Protein AF-A0A4R2NWT3-F1 (afdb_monomer_lite)

Secondary structure (DSSP, 8-state):
---SS---------------TT-----SS----S---------SS----SSS-------------HHHHHHHH--TTSHHHHHHHHHHHHHHHTTSS--

Structure (mmCIF, N/CA/C/O backbone):
data_AF-A0A4R2NWT3-F1
#
_entry.id   AF-A0A4R2NWT3-F1
#
loop_
_atom_site.group_PDB
_atom_site.id
_atom_site.type_symbol
_atom_site.label_atom_id
_atom_site.label_alt_id
_atom_site.label_comp_id
_atom_site.label_asym_id
_atom_site.label_entity_id
_atom_site.label_seq_id
_atom_site.pdbx_PDB_ins_code
_atom_site.Cartn_x
_atom_site.Cartn_y
_atom_site.Cartn_z
_atom_site.occupancy
_atom_site.B_iso_or_equiv
_atom_site.auth_seq_id
_atom_site.auth_comp_id
_atom_site.auth_asym_id
_atom_site.auth_atom_id
_atom_site.pdbx_PDB_model_num
ATOM 1 N N . MET A 1 1 ? 27.775 7.669 -34.170 1.00 46.09 1 MET A N 1
ATOM 2 C CA . MET A 1 1 ? 26.834 6.530 -34.197 1.00 46.09 1 MET A CA 1
ATOM 3 C C . MET A 1 1 ? 26.388 6.247 -32.775 1.00 46.09 1 MET A C 1
ATOM 5 O O . MET A 1 1 ? 27.224 5.997 -31.919 1.00 46.09 1 MET A O 1
ATOM 9 N N . SER A 1 2 ? 25.097 6.414 -32.512 1.00 54.16 2 SER A N 1
ATOM 10 C CA . SER A 1 2 ? 24.471 6.404 -31.190 1.00 54.16 2 SER A CA 1
ATOM 11 C C . SER A 1 2 ? 24.043 4.992 -30.781 1.00 54.16 2 SER A C 1
ATOM 13 O O . SER A 1 2 ? 22.978 4.538 -31.181 1.00 54.16 2 SER A O 1
ATOM 15 N N . HIS A 1 3 ? 24.846 4.330 -29.950 1.00 53.75 3 HIS A N 1
ATOM 16 C CA . HIS A 1 3 ? 24.451 3.120 -29.212 1.00 53.75 3 HIS A CA 1
ATOM 17 C C . HIS A 1 3 ? 24.995 3.152 -27.774 1.00 53.75 3 HIS A C 1
ATOM 19 O O . HIS A 1 3 ? 25.576 2.184 -27.301 1.00 53.75 3 HIS A O 1
ATOM 25 N N . LEU A 1 4 ? 24.851 4.288 -27.081 1.00 58.59 4 LEU A N 1
ATOM 26 C CA . LEU A 1 4 ? 25.433 4.470 -25.743 1.00 58.59 4 LEU A CA 1
ATOM 27 C C . LEU A 1 4 ? 24.431 4.435 -24.579 1.00 58.59 4 LEU A C 1
ATOM 29 O O . LEU A 1 4 ? 24.882 4.385 -23.444 1.00 58.59 4 LEU A O 1
ATOM 33 N N . PHE A 1 5 ? 23.109 4.394 -24.810 1.00 60.72 5 PHE A N 1
ATOM 34 C CA . PHE A 1 5 ? 22.135 4.494 -23.705 1.00 60.72 5 PHE A CA 1
ATOM 35 C C . PHE A 1 5 ? 20.839 3.689 -23.877 1.00 60.72 5 PHE A C 1
ATOM 37 O O . PHE A 1 5 ? 19.748 4.220 -23.709 1.00 60.72 5 PHE A O 1
ATOM 44 N N . SER A 1 6 ? 20.930 2.390 -24.151 1.00 62.72 6 SER A N 1
ATOM 45 C CA . SER A 1 6 ? 19.863 1.481 -23.714 1.00 62.72 6 SER A CA 1
ATOM 46 C C . SER A 1 6 ? 20.427 0.073 -23.571 1.00 62.72 6 SER A C 1
ATOM 48 O O . SER A 1 6 ? 20.664 -0.580 -24.589 1.00 62.72 6 SER A O 1
ATOM 50 N N . PRO A 1 7 ? 20.656 -0.427 -22.346 1.00 66.62 7 PRO A N 1
ATOM 51 C CA . PRO A 1 7 ? 20.863 -1.853 -22.161 1.00 66.62 7 PRO A CA 1
ATOM 52 C C . PRO A 1 7 ? 19.598 -2.560 -22.664 1.00 66.62 7 PRO A C 1
ATOM 54 O O . PRO A 1 7 ? 18.488 -2.214 -22.259 1.00 66.62 7 PRO A O 1
ATOM 57 N N . ALA A 1 8 ? 19.739 -3.509 -23.587 1.00 68.75 8 ALA A N 1
ATOM 58 C CA . ALA A 1 8 ? 18.632 -4.385 -23.945 1.00 68.75 8 ALA A CA 1
ATOM 59 C C . ALA A 1 8 ? 18.385 -5.331 -22.760 1.00 68.75 8 ALA A C 1
ATOM 61 O O . ALA A 1 8 ? 19.187 -6.225 -22.492 1.00 68.75 8 ALA A O 1
ATOM 62 N N . PHE A 1 9 ? 17.305 -5.100 -22.015 1.00 67.12 9 PHE A N 1
ATOM 63 C CA . PHE A 1 9 ? 16.918 -5.948 -20.892 1.00 67.12 9 PHE A CA 1
ATOM 64 C C . PHE A 1 9 ? 16.070 -7.116 -21.401 1.00 67.12 9 PHE A C 1
ATOM 66 O O . PHE A 1 9 ? 14.876 -6.969 -21.654 1.00 67.12 9 PHE A O 1
ATOM 73 N N . PHE A 1 10 ? 16.685 -8.289 -21.545 1.00 80.56 10 PHE A N 1
ATOM 74 C CA . PHE A 1 10 ? 15.964 -9.530 -21.827 1.00 80.56 10 PHE A CA 1
ATOM 75 C C . PHE A 1 10 ? 15.483 -10.141 -20.516 1.00 80.56 10 PHE A C 1
ATOM 77 O O . PHE A 1 10 ? 16.207 -10.865 -19.834 1.00 80.56 10 PHE A O 1
ATOM 84 N N . ILE A 1 11 ? 14.254 -9.808 -20.142 1.00 76.50 11 ILE A N 1
ATOM 85 C CA . ILE A 1 11 ? 13.633 -10.296 -18.917 1.00 76.50 11 ILE A CA 1
ATOM 86 C C . ILE A 1 11 ? 12.770 -11.507 -19.277 1.00 76.50 11 ILE A C 1
ATOM 88 O O . ILE A 1 11 ? 11.736 -11.364 -19.920 1.00 76.50 11 ILE A O 1
ATOM 92 N N . GLY A 1 12 ? 13.208 -12.704 -18.876 1.00 85.56 12 GLY A N 1
ATOM 93 C CA . GLY A 1 12 ? 12.494 -13.955 -19.158 1.00 85.56 12 GLY A CA 1
ATOM 94 C C . GLY A 1 12 ? 11.201 -14.116 -18.352 1.00 85.56 12 GLY A C 1
ATOM 95 O O . GLY A 1 12 ? 10.151 -14.398 -18.916 1.00 85.56 12 GLY A O 1
ATOM 96 N N . GLN A 1 13 ? 11.251 -13.923 -17.032 1.00 89.75 13 GLN A N 1
ATOM 97 C CA . GLN A 1 13 ? 10.050 -13.864 -16.196 1.00 89.75 1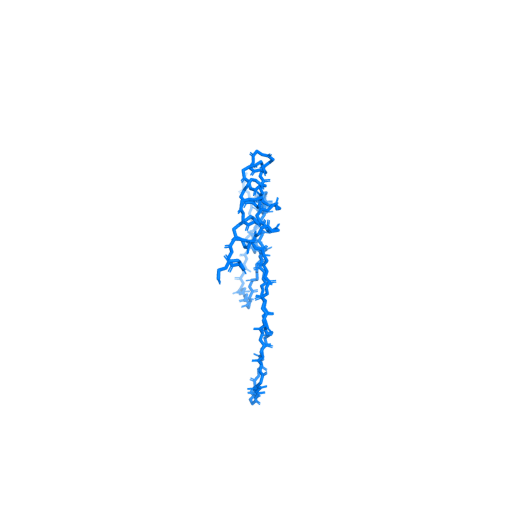3 GLN A CA 1
ATOM 98 C C . GLN A 1 13 ? 10.306 -13.046 -14.933 1.00 89.75 13 GLN A C 1
ATOM 100 O O . GLN A 1 13 ? 11.374 -13.147 -14.329 1.00 89.75 13 GLN A O 1
ATOM 105 N N . ILE A 1 14 ? 9.297 -12.293 -14.500 1.00 87.56 14 ILE A N 1
ATOM 106 C CA . ILE A 1 14 ? 9.245 -11.680 -13.172 1.00 87.56 14 ILE A CA 1
ATOM 107 C C . ILE A 1 14 ? 7.955 -12.155 -12.526 1.00 87.56 14 ILE A C 1
ATOM 109 O O . ILE A 1 14 ? 6.868 -11.921 -13.049 1.00 87.56 14 ILE A O 1
ATOM 113 N N . ARG A 1 15 ? 8.082 -12.856 -11.400 1.00 91.69 15 ARG A N 1
ATOM 114 C CA . ARG A 1 15 ? 6.943 -13.32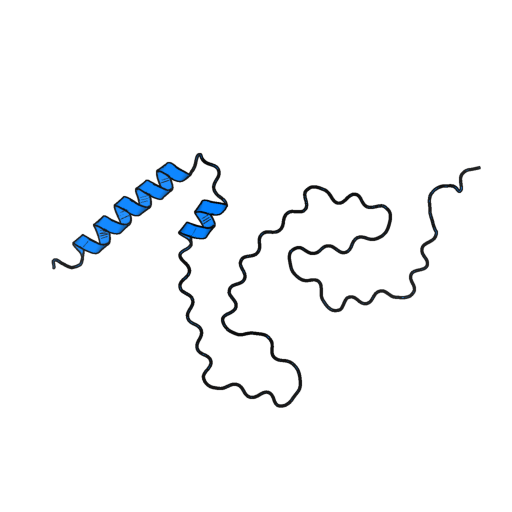1 -10.610 1.00 91.69 15 ARG A CA 1
ATOM 115 C C . ARG A 1 15 ? 6.930 -12.559 -9.303 1.00 91.69 15 ARG A C 1
ATOM 117 O O . ARG A 1 15 ? 7.806 -12.740 -8.466 1.00 91.69 15 ARG A O 1
ATOM 124 N N . VAL A 1 16 ? 5.928 -11.710 -9.158 1.00 88.62 16 VAL A N 1
ATOM 125 C CA . VAL A 1 16 ? 5.668 -10.969 -7.933 1.00 88.62 16 VAL A CA 1
ATOM 126 C C . VAL A 1 16 ? 4.551 -11.697 -7.199 1.00 88.62 16 VAL A C 1
ATOM 128 O O . VAL A 1 16 ? 3.458 -11.830 -7.739 1.00 88.62 16 VAL A O 1
ATOM 131 N N . GLY A 1 17 ? 4.842 -12.207 -6.003 1.00 88.38 17 GLY A N 1
ATOM 132 C CA . GLY A 1 17 ? 3.844 -12.882 -5.169 1.00 88.38 17 GLY A CA 1
ATOM 133 C C . GLY A 1 17 ? 2.896 -11.881 -4.518 1.00 88.38 17 GLY A C 1
ATOM 134 O O . GLY A 1 17 ? 1.689 -11.937 -4.721 1.00 88.38 17 GLY A O 1
ATOM 135 N N . THR A 1 18 ? 3.453 -10.924 -3.784 1.00 85.19 18 THR A N 1
ATOM 136 C CA . THR A 1 18 ? 2.714 -9.815 -3.179 1.00 85.19 18 THR A CA 1
ATOM 137 C C . THR A 1 18 ? 3.605 -8.578 -3.127 1.00 85.19 18 THR A C 1
ATOM 139 O O . THR A 1 18 ? 4.818 -8.676 -2.948 1.00 85.19 18 THR A O 1
ATOM 142 N N . ILE A 1 19 ? 2.998 -7.405 -3.292 1.00 84.81 19 ILE A N 1
ATOM 143 C CA . ILE A 1 19 ? 3.596 -6.110 -2.958 1.00 84.81 19 ILE A CA 1
ATOM 144 C C . ILE A 1 19 ? 2.657 -5.510 -1.922 1.00 84.81 19 ILE A C 1
ATOM 146 O O . ILE A 1 19 ? 1.465 -5.366 -2.189 1.00 84.81 19 ILE A O 1
ATOM 150 N N . SER A 1 20 ? 3.171 -5.251 -0.726 1.00 81.69 20 SER A N 1
ATOM 151 C CA . SER A 1 20 ? 2.393 -4.652 0.353 1.00 81.69 20 SER A CA 1
ATOM 152 C C . SER A 1 20 ? 2.461 -3.129 0.298 1.00 81.69 20 SER A C 1
ATOM 154 O O . SER A 1 20 ? 3.109 -2.531 -0.556 1.00 81.69 20 SER A O 1
ATOM 156 N N . ASP A 1 21 ? 1.779 -2.493 1.232 1.00 79.25 21 ASP A N 1
ATOM 157 C CA . ASP A 1 21 ? 1.687 -1.048 1.364 1.00 79.25 21 ASP A CA 1
ATOM 158 C C . ASP A 1 21 ? 3.058 -0.371 1.442 1.00 79.25 21 ASP A C 1
ATOM 160 O O . ASP A 1 21 ? 4.067 -0.996 1.780 1.00 79.25 21 ASP A O 1
ATOM 164 N N . ALA A 1 22 ? 3.086 0.922 1.106 1.00 75.19 22 ALA A N 1
ATOM 165 C CA . ALA A 1 22 ? 4.309 1.719 1.042 1.00 75.19 22 ALA A CA 1
ATOM 166 C C . ALA A 1 22 ? 5.427 1.097 0.184 1.00 75.19 22 ALA A C 1
ATOM 168 O O . ALA A 1 22 ? 6.605 1.337 0.439 1.00 75.19 22 ALA A O 1
ATOM 169 N N . SER A 1 23 ? 5.083 0.316 -0.842 1.00 83.94 23 SER A N 1
ATOM 170 C CA . SER A 1 23 ? 6.075 -0.362 -1.676 1.00 83.94 23 SER A CA 1
ATOM 171 C C . SER A 1 23 ? 5.966 0.061 -3.137 1.00 83.94 23 SER A C 1
ATOM 173 O O . SER A 1 23 ? 4.884 0.345 -3.648 1.00 83.94 23 SER A O 1
ATOM 175 N N . CYS A 1 24 ? 7.101 0.081 -3.831 1.00 83.06 24 CYS A N 1
ATOM 176 C CA . CYS A 1 24 ? 7.164 0.284 -5.273 1.00 83.06 24 CYS A CA 1
ATOM 177 C C . CYS A 1 24 ? 8.088 -0.762 -5.904 1.00 83.06 24 CYS A C 1
ATOM 179 O O . CYS A 1 24 ? 9.090 -1.161 -5.309 1.00 83.06 24 CYS A O 1
ATOM 181 N N . LEU A 1 25 ? 7.747 -1.204 -7.114 1.00 87.06 25 LEU A N 1
ATOM 182 C CA . LEU A 1 25 ? 8.610 -2.037 -7.944 1.00 87.06 25 LEU A CA 1
ATOM 183 C C . LEU A 1 25 ? 8.965 -1.238 -9.195 1.00 87.06 25 LEU A C 1
ATOM 185 O O . LEU A 1 25 ? 8.144 -1.095 -10.096 1.00 87.06 25 LEU A O 1
ATOM 189 N N . ASN A 1 26 ? 10.196 -0.736 -9.244 1.00 87.44 26 ASN A N 1
ATOM 190 C CA . ASN A 1 26 ? 10.673 0.118 -10.328 1.00 87.44 26 ASN A CA 1
ATOM 191 C C . ASN A 1 26 ? 11.792 -0.597 -11.098 1.00 87.44 26 ASN A C 1
ATOM 193 O O . ASN A 1 26 ? 12.716 -1.136 -10.492 1.00 87.44 26 ASN A O 1
ATOM 197 N N . MET A 1 27 ? 11.726 -0.596 -12.433 1.00 85.69 27 MET A N 1
ATOM 198 C CA . MET A 1 27 ? 12.720 -1.230 -13.313 1.00 85.69 27 MET A CA 1
ATOM 199 C C . MET A 1 27 ? 13.155 -0.292 -14.437 1.00 85.69 27 MET A C 1
ATOM 201 O O . MET A 1 27 ? 12.349 0.484 -14.94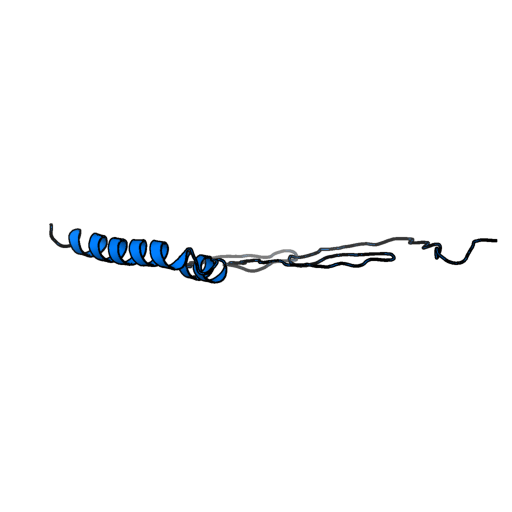1 1.00 85.69 27 MET A O 1
ATOM 205 N N . GLY A 1 28 ? 14.431 -0.344 -14.823 1.00 82.94 28 GLY A N 1
ATOM 206 C CA . GLY A 1 28 ? 15.032 0.618 -15.752 1.00 82.94 28 GLY A CA 1
ATOM 207 C C . GLY A 1 28 ? 15.581 1.862 -15.044 1.00 82.94 28 GLY A C 1
ATOM 208 O O . GLY A 1 28 ? 15.866 1.830 -13.847 1.00 82.94 28 GLY A O 1
ATOM 209 N N . ASN A 1 29 ? 15.763 2.957 -15.785 1.00 83.38 29 ASN A N 1
ATOM 210 C CA . ASN A 1 29 ? 16.284 4.209 -15.235 1.00 83.38 29 ASN A CA 1
ATOM 211 C C . ASN A 1 29 ? 15.152 5.002 -14.564 1.00 83.38 29 ASN A C 1
ATOM 213 O O . ASN A 1 29 ? 14.377 5.668 -15.247 1.00 83.38 29 ASN A O 1
ATOM 217 N N . ASN A 1 30 ? 15.039 4.891 -13.241 1.00 83.69 30 ASN A N 1
ATOM 218 C CA . ASN A 1 30 ? 13.969 5.512 -12.465 1.00 83.69 30 ASN A CA 1
ATOM 219 C C . ASN A 1 30 ? 14.532 6.545 -11.489 1.00 83.69 30 ASN A C 1
ATOM 221 O O . ASN A 1 30 ? 15.564 6.316 -10.863 1.00 83.69 30 ASN A O 1
ATOM 225 N N . GLN A 1 31 ? 13.791 7.633 -11.292 1.00 88.25 31 GLN A N 1
ATOM 226 C CA . GLN A 1 31 ? 14.030 8.607 -10.229 1.00 88.25 31 GLN A CA 1
ATOM 227 C C . GLN A 1 31 ? 12.749 8.758 -9.393 1.00 88.25 31 GLN A C 1
ATOM 229 O O . GLN A 1 31 ? 12.020 9.741 -9.552 1.00 88.25 31 GLN A O 1
ATOM 234 N N . PRO A 1 32 ? 12.416 7.775 -8.534 1.00 80.75 32 PRO A N 1
ATOM 235 C CA . PRO A 1 32 ? 11.273 7.917 -7.647 1.00 80.75 32 PRO A CA 1
ATOM 236 C C . PRO A 1 32 ? 11.574 9.038 -6.650 1.00 80.75 32 PRO A C 1
ATOM 238 O O . PRO A 1 32 ? 12.561 8.992 -5.919 1.00 80.75 32 PRO A O 1
ATOM 241 N N . SER A 1 33 ? 10.738 10.068 -6.639 1.00 87.06 33 SER A N 1
ATOM 242 C CA . SER A 1 33 ? 10.833 11.181 -5.696 1.00 87.06 33 SER A CA 1
ATOM 243 C C . SER A 1 33 ? 9.475 11.408 -5.045 1.00 87.06 33 SER A C 1
ATOM 245 O O . SER A 1 33 ? 8.452 11.029 -5.611 1.00 87.06 33 SER A O 1
ATOM 247 N N . HIS A 1 34 ? 9.474 12.004 -3.850 1.00 82.62 34 HIS A N 1
ATOM 248 C CA . HIS A 1 34 ? 8.256 12.315 -3.090 1.00 82.62 34 HIS A CA 1
ATOM 249 C C . HIS A 1 34 ? 7.379 11.089 -2.774 1.00 82.62 34 HIS A C 1
ATOM 251 O O . HIS A 1 34 ? 6.160 11.199 -2.669 1.00 82.62 34 HIS A O 1
ATOM 257 N N . PHE A 1 35 ? 7.993 9.911 -2.607 1.00 79.19 35 PHE A N 1
ATOM 258 C CA . PHE A 1 35 ? 7.269 8.723 -2.168 1.00 79.19 35 PHE A CA 1
ATOM 259 C C . PHE A 1 35 ? 6.849 8.888 -0.705 1.00 79.19 35 PHE A C 1
ATOM 261 O O . PHE A 1 35 ? 7.693 8.945 0.190 1.00 79.19 35 PHE A O 1
ATOM 268 N N . ASN A 1 36 ? 5.545 8.979 -0.470 1.00 76.38 36 ASN A N 1
ATOM 269 C CA . ASN A 1 36 ? 4.952 9.029 0.856 1.00 76.38 36 ASN A CA 1
ATOM 270 C C . ASN A 1 36 ? 3.804 8.023 0.893 1.00 76.38 36 ASN A C 1
ATOM 272 O O . ASN A 1 36 ? 2.962 8.000 -0.002 1.00 76.38 36 ASN A O 1
ATOM 276 N N . SER A 1 37 ? 3.791 7.181 1.916 1.00 77.62 37 SER A N 1
ATOM 277 C CA . SER A 1 37 ? 2.697 6.261 2.172 1.00 77.62 37 SER A CA 1
ATOM 278 C C . SER A 1 37 ? 2.377 6.317 3.649 1.00 77.62 37 SER A C 1
ATOM 280 O O . SER A 1 37 ? 3.248 6.089 4.488 1.00 77.62 37 SER A O 1
ATOM 282 N N . LYS A 1 38 ? 1.110 6.571 3.953 1.00 74.25 38 LYS A N 1
ATOM 283 C CA . LYS A 1 38 ? 0.567 6.515 5.302 1.00 74.25 38 LYS A CA 1
ATOM 284 C C . LYS A 1 38 ? -0.430 5.372 5.343 1.00 74.25 38 LYS A C 1
ATOM 286 O O . LYS A 1 38 ? -1.381 5.353 4.567 1.00 74.25 38 LYS A O 1
ATOM 291 N N . LYS A 1 39 ? -0.179 4.392 6.205 1.00 76.69 39 LYS A N 1
ATOM 292 C CA . LYS A 1 39 ? -1.080 3.260 6.408 1.00 76.69 39 LYS A CA 1
ATOM 293 C C . LYS A 1 39 ? -1.382 3.139 7.888 1.00 76.69 39 LYS A C 1
ATOM 295 O O . LYS A 1 39 ? -0.471 2.939 8.685 1.00 76.69 39 LYS A O 1
ATOM 300 N N . LYS A 1 40 ? -2.667 3.165 8.219 1.00 76.81 40 LYS A N 1
ATOM 301 C CA . LYS A 1 40 ? -3.175 2.704 9.504 1.00 76.81 40 LYS A CA 1
ATOM 302 C C . LYS A 1 40 ? -3.691 1.280 9.318 1.00 76.81 40 LYS A C 1
ATOM 304 O O . LYS A 1 40 ? -4.640 1.059 8.569 1.00 76.81 40 LYS A O 1
ATOM 309 N N . GLN A 1 41 ? -3.021 0.297 9.918 1.00 77.94 41 GLN A N 1
ATOM 310 C CA . GLN A 1 41 ? -3.437 -1.105 9.851 1.00 77.94 41 GLN A CA 1
ATOM 311 C C . GLN A 1 41 ? -3.850 -1.590 11.228 1.00 77.94 41 GLN A C 1
ATOM 313 O O . GLN A 1 41 ? -3.017 -1.808 12.101 1.00 77.94 41 GLN A O 1
ATOM 318 N N . ASN A 1 42 ? -5.143 -1.844 11.357 1.00 73.44 42 ASN A N 1
ATOM 319 C CA . ASN A 1 42 ? -5.764 -2.275 12.588 1.00 73.44 42 ASN A CA 1
ATOM 320 C C . ASN A 1 42 ? -6.269 -3.706 12.414 1.00 73.44 42 ASN A C 1
ATOM 322 O O . ASN A 1 42 ? -7.390 -3.956 11.975 1.00 73.44 42 ASN A O 1
ATOM 326 N N . GLN A 1 43 ? -5.381 -4.659 12.682 1.00 80.19 43 GLN A N 1
ATOM 327 C CA . GLN A 1 43 ? -5.636 -6.072 12.446 1.00 80.19 43 GLN A CA 1
ATOM 328 C C . GLN A 1 43 ? -5.924 -6.785 13.767 1.00 80.19 43 GLN A C 1
ATOM 330 O O . GLN A 1 43 ? -5.017 -7.078 14.539 1.00 80.19 43 GLN A O 1
ATOM 335 N N . GLY A 1 44 ? -7.202 -7.088 14.003 1.00 73.75 44 GLY A N 1
ATOM 336 C CA . GLY A 1 44 ? -7.653 -7.813 15.194 1.00 73.75 44 GLY A CA 1
ATOM 337 C C . GLY A 1 44 ? -7.265 -9.294 15.218 1.00 73.75 44 GLY A C 1
ATOM 338 O O . GLY A 1 44 ? -7.268 -9.918 16.274 1.00 73.75 44 GLY A O 1
ATOM 339 N N . PHE A 1 45 ? -6.927 -9.860 14.058 1.00 76.12 45 PHE A N 1
ATOM 340 C CA . PHE A 1 45 ? -6.444 -11.227 13.923 1.00 76.12 45 PHE A CA 1
ATOM 341 C C . PHE A 1 45 ? -5.626 -11.392 12.630 1.00 76.12 45 PHE A C 1
ATOM 343 O O . PHE A 1 45 ? -5.967 -10.802 11.605 1.00 76.12 45 PHE A O 1
ATOM 350 N N . GLY A 1 46 ? -4.526 -12.151 12.709 1.00 81.50 46 GLY A N 1
ATOM 351 C CA . GLY A 1 46 ? -3.451 -12.248 11.710 1.00 81.50 46 GLY A CA 1
ATOM 352 C C . GLY A 1 46 ? -3.792 -12.994 10.411 1.00 81.50 46 GLY A C 1
ATOM 353 O O . GLY A 1 46 ? -4.936 -13.030 9.968 1.00 81.50 46 GLY A O 1
ATOM 354 N N . SER A 1 47 ? -2.770 -13.582 9.779 1.00 80.12 47 SER A N 1
ATOM 355 C CA . SER A 1 47 ? -2.929 -14.427 8.587 1.00 80.12 47 SER A CA 1
ATOM 356 C C . SER A 1 47 ? -2.847 -15.908 8.950 1.00 80.12 47 SER A C 1
ATOM 358 O O . SER A 1 47 ? -2.028 -16.302 9.780 1.00 80.12 47 SER A O 1
ATOM 360 N N . ILE A 1 48 ? -3.670 -16.725 8.298 1.00 80.38 48 ILE A N 1
ATOM 361 C CA . ILE A 1 48 ? -3.666 -18.185 8.406 1.00 80.38 48 ILE A CA 1
ATOM 362 C C . ILE A 1 48 ? -3.417 -18.753 7.025 1.00 80.38 48 ILE A C 1
ATOM 364 O O . ILE A 1 48 ? -4.043 -18.339 6.052 1.00 80.38 48 ILE A O 1
ATOM 368 N N . THR A 1 49 ? -2.509 -19.718 6.946 1.00 85.38 49 THR A N 1
ATOM 369 C CA . THR A 1 49 ? -2.137 -20.361 5.685 1.00 85.38 49 THR A CA 1
ATOM 370 C C . THR A 1 49 ? -1.997 -21.870 5.888 1.00 85.38 49 THR A C 1
ATOM 372 O O . THR A 1 49 ? -1.751 -22.320 7.007 1.00 85.38 49 THR A O 1
ATOM 375 N N . GLY A 1 50 ? -2.188 -22.654 4.823 1.00 88.19 50 GLY A N 1
ATOM 376 C CA . GLY A 1 50 ? -2.179 -24.125 4.861 1.00 88.19 50 GLY A CA 1
ATOM 377 C C . GLY A 1 50 ? -3.568 -24.763 5.015 1.00 88.19 50 GLY A C 1
ATOM 378 O O . GLY A 1 50 ? -4.583 -24.063 5.025 1.00 88.19 50 GLY A O 1
ATOM 379 N N . ASP A 1 51 ? -3.597 -26.091 5.143 1.00 88.44 51 ASP A N 1
ATOM 380 C CA . ASP A 1 51 ? -4.822 -26.903 5.211 1.00 88.44 51 ASP A CA 1
ATOM 381 C C . ASP A 1 51 ? -5.176 -27.284 6.664 1.00 88.44 51 ASP A C 1
ATOM 383 O O . ASP A 1 51 ? -4.319 -27.283 7.544 1.00 88.44 51 ASP A O 1
ATOM 387 N N . ASN A 1 52 ? -6.447 -27.622 6.926 1.00 88.25 52 ASN A N 1
ATOM 388 C CA . ASN A 1 52 ? -6.961 -28.044 8.246 1.00 88.25 52 ASN A CA 1
ATOM 389 C C . ASN A 1 52 ? -6.832 -27.010 9.382 1.00 88.25 52 ASN A C 1
ATOM 391 O O . ASN A 1 52 ? -6.819 -27.369 10.560 1.00 88.25 52 ASN A O 1
ATOM 395 N N . ASN A 1 53 ? -6.799 -25.723 9.053 1.00 86.94 53 ASN A N 1
ATOM 396 C CA . ASN A 1 53 ? -6.838 -24.668 10.057 1.00 86.94 53 ASN A CA 1
ATOM 397 C C . ASN A 1 53 ? -8.232 -24.587 10.704 1.00 86.94 53 ASN A C 1
ATOM 399 O O . ASN A 1 53 ? -9.217 -24.345 10.008 1.00 86.94 53 ASN A O 1
ATOM 403 N N . ASN A 1 54 ? -8.313 -24.770 12.027 1.00 86.00 54 ASN A N 1
ATOM 404 C CA . ASN A 1 54 ? -9.536 -24.549 12.802 1.00 86.00 54 ASN A CA 1
ATOM 405 C C . ASN A 1 54 ? -9.365 -23.336 13.723 1.00 86.00 54 ASN A C 1
ATOM 407 O O . ASN A 1 54 ? -8.376 -23.240 14.451 1.00 86.00 54 ASN A O 1
ATOM 411 N N . LEU A 1 55 ? -10.336 -22.425 13.693 1.00 83.88 55 LEU A N 1
ATOM 412 C CA . LEU A 1 55 ? -10.361 -21.217 14.508 1.00 83.88 55 LEU A CA 1
ATOM 413 C C . LEU A 1 55 ? -11.666 -21.132 15.268 1.00 83.88 55 LEU A C 1
ATOM 415 O O . LEU A 1 55 ? -12.740 -21.072 14.672 1.00 83.88 55 LEU A O 1
ATOM 419 N N . GLU A 1 56 ? -11.563 -21.021 16.584 1.00 87.00 56 GLU A N 1
ATOM 420 C CA . GLU A 1 56 ? -12.721 -20.880 17.450 1.00 87.00 56 GLU A CA 1
ATOM 421 C C . GLU A 1 56 ? -12.451 -19.795 18.495 1.00 87.00 56 GLU A C 1
ATOM 423 O O . GLU A 1 56 ? -11.345 -19.667 19.018 1.00 87.00 56 GLU A O 1
ATOM 428 N N . GLY A 1 57 ? -13.467 -18.981 18.788 1.00 81.81 57 GLY A N 1
ATOM 429 C CA . GLY A 1 57 ? -13.422 -18.025 19.898 1.00 81.81 57 GLY A CA 1
ATOM 430 C C . GLY A 1 57 ? -12.636 -16.729 19.665 1.00 81.81 57 GLY A C 1
ATOM 431 O O . GLY A 1 57 ? -12.358 -16.028 20.637 1.00 81.81 57 GLY A O 1
ATOM 432 N N . ILE A 1 58 ? -12.302 -16.363 18.422 1.00 83.50 58 ILE A N 1
ATOM 433 C CA . ILE A 1 58 ? -11.623 -15.085 18.152 1.00 83.50 58 ILE A CA 1
ATOM 434 C C . ILE A 1 58 ? -12.561 -13.922 18.495 1.00 83.50 58 ILE A C 1
ATOM 436 O O . ILE A 1 58 ? -13.652 -13.793 17.940 1.00 83.50 58 ILE A O 1
ATOM 440 N N . ARG A 1 59 ? -12.109 -13.047 19.396 1.00 82.44 59 ARG A N 1
ATOM 441 C CA . ARG A 1 59 ? -12.736 -11.758 19.693 1.00 82.44 59 ARG A CA 1
ATOM 442 C C . ARG A 1 59 ? -11.686 -10.672 19.539 1.00 82.44 59 ARG A C 1
ATOM 444 O O . ARG A 1 59 ? -10.666 -10.709 20.217 1.00 82.44 59 ARG A O 1
ATOM 451 N N . ALA A 1 60 ? -11.954 -9.712 18.666 1.00 79.81 60 ALA A N 1
ATOM 452 C CA . ALA A 1 60 ? -11.141 -8.517 18.518 1.00 79.81 60 ALA A CA 1
ATOM 453 C C . ALA A 1 60 ? -11.992 -7.307 18.899 1.00 79.81 60 ALA A C 1
ATOM 455 O O . ALA A 1 60 ? -13.079 -7.119 18.356 1.00 79.81 60 ALA A O 1
ATOM 456 N N . LEU A 1 61 ? -11.496 -6.510 19.839 1.00 82.75 61 LEU A N 1
ATOM 457 C CA . LEU A 1 61 ? -12.053 -5.210 20.175 1.00 82.75 61 LEU A CA 1
ATOM 458 C C . LEU A 1 61 ? -10.966 -4.181 19.917 1.00 82.75 61 LEU A C 1
ATOM 460 O O . LEU A 1 61 ? -9.845 -4.320 20.401 1.00 82.75 61 LEU A O 1
ATOM 464 N N . LEU A 1 62 ? -11.317 -3.161 19.155 1.00 78.00 62 LEU A N 1
ATOM 465 C CA . LEU A 1 62 ? -10.432 -2.069 18.827 1.00 78.00 62 LEU A CA 1
ATOM 466 C C . LEU A 1 62 ? -11.164 -0.776 19.139 1.00 78.00 62 LEU A C 1
ATOM 468 O O . LEU A 1 62 ? -12.187 -0.479 18.528 1.00 78.00 62 LEU A O 1
ATOM 472 N N . ASN A 1 63 ? -10.636 -0.050 20.114 1.00 78.06 63 ASN A N 1
ATOM 473 C CA . ASN A 1 63 ? -11.067 1.296 20.429 1.00 78.06 63 ASN A CA 1
ATOM 474 C C . ASN A 1 63 ? -9.911 2.219 20.072 1.00 78.06 63 ASN A C 1
ATOM 476 O O . ASN A 1 63 ? -8.862 2.174 20.714 1.00 78.06 63 ASN A O 1
ATOM 480 N N . ASP A 1 64 ? -10.093 2.968 18.998 1.00 70.94 64 ASP A N 1
ATOM 481 C CA . ASP A 1 64 ? -9.051 3.781 18.407 1.00 70.94 64 ASP A CA 1
ATOM 482 C C . ASP A 1 64 ? -9.625 5.170 18.121 1.00 70.94 64 ASP A C 1
ATOM 484 O O . ASP A 1 64 ? -10.386 5.327 17.165 1.00 70.94 64 ASP A O 1
ATOM 488 N N . PRO A 1 65 ? -9.382 6.150 19.005 1.00 69.88 65 PRO A N 1
ATOM 489 C CA . PRO A 1 65 ? -9.980 7.465 18.876 1.00 69.88 65 PRO A CA 1
ATOM 490 C C . PRO A 1 65 ? -9.373 8.208 17.680 1.00 69.88 65 PRO A C 1
ATOM 492 O O . PRO A 1 65 ? -8.220 8.639 17.727 1.00 69.88 65 PRO A O 1
ATOM 495 N N . ASP A 1 66 ? -10.199 8.441 16.655 1.00 67.31 66 ASP A N 1
ATOM 496 C CA . ASP A 1 66 ? -9.847 9.096 15.379 1.00 67.31 66 ASP A CA 1
ATOM 497 C C . ASP A 1 66 ? -9.149 10.466 15.536 1.00 67.31 66 ASP A C 1
ATOM 499 O O . ASP A 1 66 ? -8.481 10.958 14.627 1.00 67.31 66 ASP A O 1
ATOM 503 N N . PHE A 1 67 ? -9.279 11.094 16.707 1.00 63.62 67 PHE A N 1
ATOM 504 C CA . PHE A 1 67 ? -8.632 12.355 17.059 1.00 63.62 67 PHE A CA 1
ATOM 505 C C . PHE A 1 67 ? -7.097 12.294 17.022 1.00 63.62 67 PHE A C 1
ATOM 507 O O . PHE A 1 67 ? -6.465 13.236 16.541 1.00 63.62 67 PHE A O 1
ATOM 514 N N . ILE A 1 68 ? -6.488 11.212 17.525 1.00 66.38 68 ILE A N 1
ATOM 515 C CA . ILE A 1 68 ? -5.021 11.084 17.583 1.00 66.38 68 ILE A CA 1
ATOM 516 C C . ILE A 1 68 ? -4.444 11.023 16.160 1.00 66.38 68 ILE A C 1
ATOM 518 O O . ILE A 1 68 ? -3.420 11.653 15.885 1.00 66.38 68 ILE A O 1
ATOM 522 N N . ASP A 1 69 ? -5.127 10.334 15.241 1.00 65.25 69 ASP A N 1
ATOM 523 C CA . ASP A 1 69 ? -4.693 10.233 13.845 1.00 65.25 69 ASP A CA 1
ATOM 524 C C . ASP A 1 69 ? -4.931 11.526 13.067 1.00 65.25 69 ASP A C 1
ATOM 526 O O . ASP A 1 69 ? -4.054 11.952 12.318 1.00 65.25 69 ASP A O 1
ATOM 530 N N . MET A 1 70 ? -6.061 12.208 13.291 1.00 64.62 70 MET A N 1
ATOM 531 C CA . MET A 1 70 ? -6.308 13.519 12.682 1.00 64.62 70 MET A CA 1
ATOM 532 C C . MET A 1 70 ? -5.266 14.555 13.119 1.00 64.62 70 MET A C 1
ATOM 534 O O . MET A 1 70 ? -4.802 15.335 12.289 1.00 64.62 70 MET A O 1
ATOM 538 N N . LEU A 1 71 ? -4.845 14.552 14.388 1.00 65.31 71 LEU A N 1
ATOM 539 C CA . LEU A 1 71 ? -3.845 15.489 14.910 1.00 65.31 71 LEU A CA 1
ATOM 540 C C . LEU A 1 71 ? -2.480 15.346 14.216 1.00 65.31 71 LEU A C 1
ATOM 542 O O . LEU A 1 71 ? -1.804 16.345 13.978 1.00 65.31 71 LEU A O 1
ATOM 546 N N . ALA A 1 72 ? -2.085 14.120 13.868 1.00 65.25 72 ALA A N 1
ATOM 547 C CA . ALA A 1 72 ? -0.818 13.842 13.193 1.00 65.25 72 ALA A CA 1
ATOM 548 C C . ALA A 1 72 ? -0.809 14.259 11.708 1.00 65.25 72 ALA A C 1
ATOM 550 O O . ALA A 1 72 ? 0.261 14.410 11.114 1.00 65.25 72 ALA A O 1
ATOM 551 N N . GLU A 1 73 ? -1.983 14.435 11.097 1.00 64.50 73 GLU A N 1
ATOM 552 C CA . GLU A 1 73 ? -2.136 14.824 9.687 1.00 64.50 73 GLU A CA 1
ATOM 553 C C . GLU A 1 73 ? -2.548 16.281 9.482 1.00 64.50 73 GLU A C 1
ATOM 555 O O . GLU A 1 73 ? -2.542 16.772 8.354 1.00 64.50 73 GLU A O 1
ATOM 560 N N . THR A 1 74 ? -2.897 16.968 10.564 1.00 61.28 74 THR A N 1
ATOM 561 C CA . THR A 1 74 ? -3.441 18.315 10.521 1.00 61.28 74 THR A CA 1
ATOM 562 C C . THR A 1 74 ? -2.330 19.363 10.459 1.00 61.28 74 THR A C 1
ATOM 564 O O . THR A 1 74 ? -1.515 19.482 11.373 1.00 61.28 74 THR A O 1
ATOM 567 N N . ASP A 1 75 ? -2.339 20.187 9.409 1.00 62.66 75 ASP A N 1
ATOM 568 C CA . ASP A 1 75 ? -1.555 21.423 9.374 1.00 62.66 75 A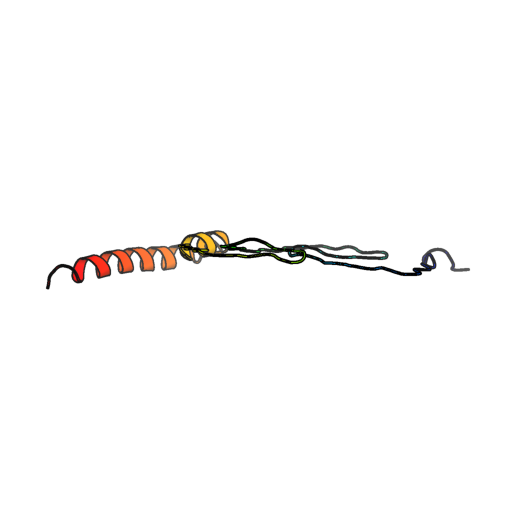SP A CA 1
ATOM 569 C C . ASP A 1 75 ? -1.989 22.342 10.528 1.00 62.66 75 ASP A C 1
ATOM 571 O O . ASP A 1 75 ? -3.179 22.443 10.839 1.00 62.66 75 ASP A O 1
ATOM 575 N N . SER A 1 76 ? -1.043 23.060 11.145 1.00 61.66 76 SER A N 1
ATOM 576 C CA . SER A 1 76 ? -1.194 23.825 12.403 1.00 61.66 76 SER A CA 1
ATOM 577 C C . SER A 1 76 ? -2.385 24.801 12.483 1.00 61.66 76 SER A C 1
ATOM 579 O O . SER A 1 76 ? -2.674 25.341 13.548 1.00 61.66 76 SER A O 1
ATOM 581 N N . GLN A 1 77 ? -3.069 25.049 11.368 1.00 62.47 77 GLN A N 1
ATOM 582 C CA . GLN A 1 77 ? -4.217 25.940 11.223 1.00 62.47 77 GLN A CA 1
ATOM 583 C C . GLN A 1 77 ? -5.551 25.311 11.670 1.00 62.47 77 GLN A C 1
ATOM 585 O O . GLN A 1 77 ? -6.478 26.049 11.991 1.00 62.47 77 GLN A O 1
ATOM 590 N N . PHE A 1 78 ? -5.660 23.978 11.731 1.00 59.38 78 PHE A N 1
ATOM 591 C CA . PHE A 1 78 ? -6.908 23.266 12.070 1.00 59.38 78 PHE A CA 1
ATOM 592 C C . PHE A 1 78 ? -6.986 22.798 13.539 1.00 59.38 78 PHE A C 1
ATOM 594 O O . PHE A 1 78 ? -8.026 22.317 13.984 1.00 59.38 78 PHE A O 1
ATOM 601 N N . LEU A 1 79 ? -5.921 22.991 14.325 1.00 67.06 79 LEU A N 1
ATOM 602 C CA . LEU A 1 79 ? -5.894 22.661 15.758 1.00 67.06 79 LEU A CA 1
ATOM 603 C C . LEU A 1 79 ? -6.925 23.426 16.616 1.00 67.06 79 LEU A C 1
ATOM 605 O O . LEU A 1 79 ? -7.500 22.810 17.516 1.00 67.06 79 LEU A O 1
ATOM 609 N N . PRO A 1 80 ? -7.204 24.727 16.381 1.00 68.81 80 PRO A N 1
ATOM 610 C CA . PRO A 1 80 ? -8.093 25.488 17.261 1.00 68.81 80 PRO A CA 1
ATOM 611 C C . PRO A 1 80 ? -9.556 25.025 17.222 1.00 68.81 80 PRO A C 1
ATOM 613 O O . PRO A 1 80 ? -10.203 24.954 18.262 1.00 68.81 80 PRO A O 1
ATOM 616 N N . SER A 1 81 ? -10.086 24.685 16.043 1.00 65.94 81 SER A N 1
ATOM 617 C CA . SER A 1 81 ? -11.480 24.241 15.887 1.00 65.94 81 SER A CA 1
ATOM 618 C C . SER A 1 81 ? -11.705 22.823 16.416 1.00 65.94 81 SER A C 1
ATOM 620 O O . SER A 1 81 ? -12.773 22.518 16.941 1.00 65.94 81 SER A O 1
ATOM 622 N N . LEU A 1 82 ? -10.681 21.974 16.327 1.00 63.69 82 LEU A N 1
ATOM 623 C CA . LEU A 1 82 ? -10.690 20.613 16.855 1.00 63.69 82 LEU A CA 1
ATOM 624 C C . LEU A 1 82 ? -10.741 20.603 18.395 1.00 63.69 82 LEU A C 1
ATOM 626 O O . LEU A 1 82 ? -11.519 19.859 18.987 1.00 63.69 82 LEU A O 1
ATOM 630 N N . LEU A 1 83 ? -9.949 21.467 19.045 1.00 70.94 83 LEU A N 1
ATOM 631 C CA . LEU A 1 83 ? -9.960 21.637 20.504 1.00 70.94 83 LEU A CA 1
ATOM 632 C C . LEU A 1 83 ? -11.305 22.173 21.017 1.00 70.94 83 LEU A C 1
ATOM 634 O O . LEU A 1 83 ? -11.760 21.742 22.074 1.00 70.94 83 LEU A O 1
ATOM 638 N N . GLN A 1 84 ? -11.958 23.059 20.256 1.00 70.44 84 GLN A N 1
ATOM 639 C CA . GLN A 1 84 ? -13.289 23.571 20.594 1.00 70.44 84 GLN A CA 1
ATOM 640 C C . GLN A 1 84 ? -14.352 22.460 20.572 1.00 70.44 84 GLN A C 1
ATOM 642 O O . GLN A 1 84 ? -15.162 22.356 21.486 1.00 70.44 84 GLN A O 1
ATOM 647 N N . GLY A 1 85 ? -14.312 21.562 19.582 1.00 68.50 85 GLY A N 1
ATOM 648 C CA . GLY A 1 85 ? -15.230 20.418 19.542 1.00 68.50 85 GLY A CA 1
ATOM 649 C C . GLY A 1 85 ? -15.072 19.470 20.740 1.00 68.50 85 GLY A C 1
ATOM 650 O O . GLY A 1 85 ? -16.052 18.885 21.200 1.00 68.50 85 GLY A O 1
ATOM 651 N N . LEU A 1 86 ? -13.859 19.351 21.294 1.00 66.19 86 LEU A N 1
ATOM 652 C CA . LEU A 1 86 ? -13.598 18.531 22.480 1.00 66.19 86 LEU A CA 1
ATOM 653 C C . LEU A 1 86 ? -14.188 19.135 23.757 1.00 66.19 86 LEU A C 1
ATOM 655 O O . LEU A 1 86 ? -14.804 18.400 24.531 1.00 66.19 86 LEU A O 1
ATOM 659 N N . SER A 1 87 ? -14.041 20.448 23.972 1.00 68.31 87 SER A N 1
ATOM 660 C CA . SER A 1 87 ? -14.655 21.114 25.130 1.00 68.31 87 SER A CA 1
ATOM 661 C C . SER A 1 87 ? -16.176 20.983 25.123 1.00 68.31 87 SER A C 1
ATOM 663 O O . SER A 1 87 ? -16.785 20.800 26.178 1.00 68.31 87 SER A O 1
ATOM 665 N N . ASP A 1 88 ? -16.768 21.003 23.930 1.00 68.12 88 ASP A N 1
ATOM 666 C CA . ASP A 1 88 ? -18.213 20.921 23.737 1.00 68.12 88 ASP A CA 1
ATOM 667 C C . ASP A 1 88 ? -18.719 19.473 23.923 1.00 68.12 88 ASP A C 1
ATOM 669 O O . ASP A 1 88 ? -19.786 19.244 24.491 1.00 68.12 88 ASP A O 1
ATOM 673 N N . SER A 1 89 ? -17.924 18.469 23.526 1.00 63.59 89 SER A N 1
ATOM 674 C CA . SER A 1 89 ? -18.256 17.051 23.745 1.00 63.59 89 SER A CA 1
ATOM 675 C C . SER A 1 89 ? -18.202 16.633 25.222 1.00 63.59 89 SER A C 1
ATOM 677 O O . SER A 1 89 ? -19.052 15.869 25.670 1.00 63.59 89 SER A O 1
ATOM 679 N N . GLN A 1 90 ? -17.269 17.183 26.012 1.00 59.16 90 GLN A N 1
ATOM 680 C CA . GLN A 1 90 ? -17.182 16.888 27.450 1.00 59.16 90 GLN A CA 1
ATOM 681 C C . GLN A 1 90 ? -18.309 17.524 28.274 1.00 59.16 90 GLN A C 1
ATOM 683 O O . GLN A 1 90 ? -18.625 17.036 29.357 1.00 59.16 90 GLN A O 1
ATOM 688 N N . THR A 1 91 ? -18.932 18.597 27.780 1.00 55.69 91 THR A N 1
ATOM 689 C CA . THR A 1 91 ? -20.065 19.241 28.463 1.00 55.69 91 THR A CA 1
ATOM 690 C C . THR A 1 91 ? -21.402 18.548 28.181 1.00 55.69 91 THR A C 1
ATOM 692 O O . THR A 1 91 ? -22.291 18.600 29.031 1.00 55.69 91 THR A O 1
ATOM 695 N N . ALA A 1 92 ? -21.541 17.852 27.046 1.00 54.78 92 ALA A N 1
ATOM 696 C CA . ALA A 1 92 ? -22.754 17.108 26.690 1.00 54.78 92 ALA A CA 1
ATOM 697 C C . ALA A 1 92 ? -22.931 15.793 27.481 1.00 54.78 92 ALA A C 1
ATOM 699 O O . ALA A 1 92 ? -24.054 15.451 27.857 1.00 54.78 92 ALA A O 1
ATOM 700 N N . ASP A 1 93 ? -21.841 15.088 27.801 1.00 52.28 93 ASP A N 1
ATOM 701 C CA . ASP A 1 93 ? -21.899 13.867 28.626 1.00 52.28 93 ASP A CA 1
ATOM 702 C C . ASP A 1 93 ? -22.295 14.165 30.085 1.00 52.28 93 ASP A C 1
ATOM 704 O O . ASP A 1 93 ? -22.947 13.352 30.731 1.00 52.28 93 ASP A O 1
ATOM 708 N N . GLN A 1 94 ? -21.999 15.362 30.606 1.00 50.53 94 GLN A N 1
ATOM 709 C CA . GLN A 1 94 ? -22.389 15.739 31.973 1.00 50.53 94 GLN A CA 1
ATOM 710 C C . GLN A 1 94 ? -23.865 16.148 32.113 1.00 50.53 94 GLN A C 1
AT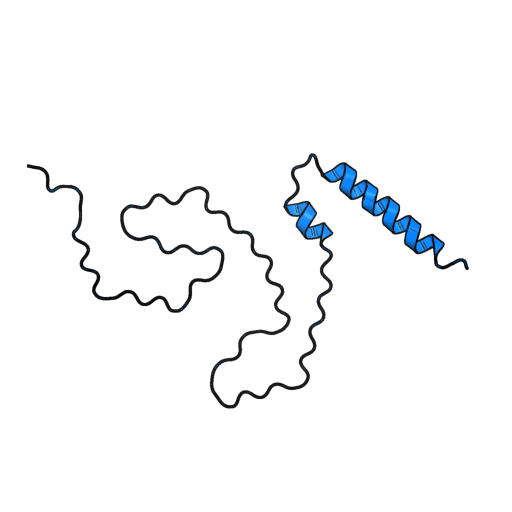OM 712 O O . GLN A 1 94 ? -24.380 16.180 33.226 1.00 50.53 94 GLN A O 1
ATOM 717 N N . THR A 1 95 ? -24.571 16.447 31.016 1.00 48.84 95 THR A N 1
ATOM 718 C CA . THR A 1 95 ? -25.990 16.864 31.058 1.00 48.84 95 THR A CA 1
ATOM 719 C C . THR A 1 95 ? -26.981 15.705 30.921 1.00 48.84 95 THR A C 1
ATOM 721 O O . THR A 1 95 ? -28.184 15.926 31.026 1.00 48.84 95 THR A O 1
ATOM 724 N N . SER A 1 96 ? -26.504 14.477 30.695 1.00 49.75 96 SER A N 1
ATOM 725 C CA . SER A 1 96 ? 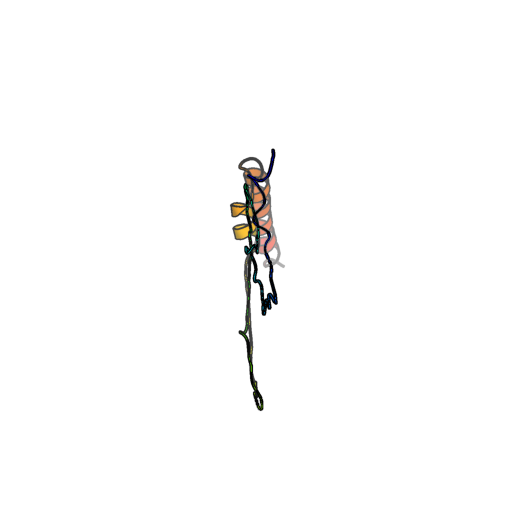-27.346 13.282 30.516 1.00 49.75 96 SER A CA 1
ATOM 726 C C . SER A 1 96 ? -27.364 12.327 31.722 1.00 49.75 96 SER A C 1
ATOM 728 O O . SER A 1 96 ? -28.129 11.366 31.711 1.00 49.75 96 SER A O 1
ATOM 730 N N . GLU A 1 97 ? -26.604 12.621 32.786 1.00 48.72 97 GLU A N 1
ATOM 731 C CA . GLU A 1 97 ? -26.673 11.907 34.077 1.00 48.72 97 GLU A CA 1
ATOM 732 C C . GLU A 1 97 ? -27.569 12.603 35.129 1.00 48.72 97 GLU A C 1
ATOM 734 O O . GLU A 1 97 ? -27.871 12.012 36.164 1.00 48.72 97 GLU A O 1
ATOM 739 N N . GLU A 1 98 ? -28.057 13.822 34.865 1.00 45.00 98 GLU A N 1
ATOM 740 C CA . GLU A 1 98 ? -29.066 14.516 35.686 1.00 45.00 98 GLU A CA 1
ATOM 741 C C . GLU A 1 98 ? -30.433 14.564 34.973 1.00 45.00 98 GLU A C 1
ATOM 743 O O . GLU A 1 98 ? -30.920 15.628 34.589 1.00 45.00 98 GLU A O 1
ATOM 748 N N . THR A 1 99 ? -31.090 13.418 34.763 1.00 39.59 99 THR A N 1
ATOM 749 C CA . THR A 1 99 ? -32.564 13.358 34.632 1.00 39.59 99 THR A CA 1
ATOM 750 C C . THR A 1 99 ? -33.116 12.010 35.075 1.00 39.59 99 THR A C 1
ATOM 752 O O . THR A 1 99 ? -32.534 10.973 34.692 1.00 39.59 99 THR A O 1
#

Radius of gyration: 25.45 Å; chains: 1; bounding box: 59×54×70 Å

pLDDT: mean 72.83, std 12.29, range [39.59, 91.69]

Organism: NCBI:txid442528

Foldseek 3Di:
DDDDDDDPDPDPDDDDPDDDFLDDDDDDDDDDPPRDTDDDDDDQDDDDDDPPDDDDDRDGDDDDPCLVVCVVVDDPVCVVVSVVVVVVVVVVVVVVVPD

Sequence (99 aa):
MSHLFSPAFFIGQIRVGTISDASCLNMGNNQPSHFNSKKKQNQGFGSITGDNNNLEGIRALLNDPDFIDMLAETDSQFLPSLLQGLSDSQTADQTSEET